Protein AF-A0A952R4B7-F1 (afdb_monomer)

Secondary structure (DSSP, 8-state):
--TTHHHHHHHHHHHHHHHHHHHHHHHHHHHHHHTT--HHHHHHHHHHHHHHHHHHH--HHHHHHHHHHHHHHHHHHHHHHH--TTHHHHHHHHHHHHHHHHS--TT-HHHHHHHHHHHHHHHHHHHHH-HHHHHHHHHHHHHHHHHHHHHT-

Solvent-accessible surface area (backbone atoms only — not comparable to full-atom values): 7663 Å² total; per-residue (Å²): 141,72,75,70,62,62,56,54,54,53,52,52,59,63,48,47,58,62,50,50,53,52,54,50,50,52,53,52,50,54,50,23,59,77,64,77,44,57,63,32,57,55,36,28,51,54,6,52,50,25,40,54,47,15,79,72,67,74,38,64,68,33,37,46,51,8,27,29,30,34,13,37,12,54,4,48,46,41,29,74,73,65,70,39,52,31,32,36,39,28,32,19,12,49,31,27,28,48,43,43,76,76,57,74,62,98,72,57,55,53,36,53,54,9,50,50,32,24,54,48,11,49,49,47,31,35,65,74,61,34,75,71,42,50,56,52,50,52,51,52,52,50,53,53,52,51,52,53,54,59,73,73,108

Mean predicted aligned error: 9.02 Å

pLDDT: mean 84.73, std 8.02, range [55.94, 94.38]

Nearest PDB structures (foldseek):
  5gup-assembly1_V  TM=4.439E-01  e=4.716E+00  Sus scrofa
  5gpn-assembly1_Ag  TM=3.876E-01  e=4.716E+00  Sus scrofa

Foldseek 3Di:
DPPPVVVVVVVCVVVVVVVVVVVVVVVLVVLCVVLVHCPLVVLLVQLVVLCVVCVVVVDLVSQLSSLLSNLQSQQVSCCSPPVQQLSNLQSSLVSQLCSCVVPPDPPCVSVVSSVVSNVVSLVRSDVVVDDVSVVVVVVVVVVVVVVVVVVVD

Structure (mmCIF, N/CA/C/O backbone):
data_AF-A0A952R4B7-F1
#
_entry.id   AF-A0A952R4B7-F1
#
loop_
_atom_site.group_PDB
_atom_site.id
_atom_site.type_symbol
_atom_site.label_atom_id
_atom_site.label_alt_id
_atom_site.label_comp_id
_atom_site.label_asym_id
_atom_site.label_entity_id
_atom_site.label_seq_id
_atom_site.pdbx_PDB_ins_code
_atom_site.Cartn_x
_atom_site.Cartn_y
_atom_site.Cartn_z
_atom_site.occupancy
_atom_site.B_iso_or_equiv
_atom_site.auth_seq_id
_atom_site.auth_comp_id
_atom_site.auth_asym_id
_atom_site.auth_atom_id
_atom_site.pdbx_PDB_model_num
ATOM 1 N N . MET A 1 1 ? -51.215 -15.170 1.073 1.00 55.94 1 MET A N 1
ATOM 2 C CA . MET A 1 1 ? -50.185 -15.631 0.110 1.00 55.94 1 MET A CA 1
ATOM 3 C C . MET A 1 1 ? -48.892 -14.795 0.161 1.00 55.94 1 MET A C 1
ATOM 5 O O . MET A 1 1 ? -48.108 -14.855 -0.767 1.00 55.94 1 MET A O 1
ATOM 9 N N . THR A 1 2 ? -48.606 -14.082 1.258 1.00 57.03 2 THR A N 1
ATOM 10 C CA . THR A 1 2 ? -47.453 -13.161 1.396 1.00 57.03 2 THR A CA 1
ATOM 11 C C . THR A 1 2 ? -46.312 -13.683 2.284 1.00 57.03 2 THR A C 1
ATOM 13 O O . THR A 1 2 ? -45.274 -13.053 2.365 1.00 57.03 2 THR A O 1
ATOM 16 N N . SER A 1 3 ? -46.458 -14.850 2.926 1.00 58.59 3 SER A N 1
ATOM 17 C CA . SER A 1 3 ? -45.508 -15.340 3.947 1.00 58.59 3 SER A CA 1
ATOM 18 C C . SER A 1 3 ? -44.291 -16.116 3.406 1.00 58.59 3 SER A C 1
ATOM 20 O O . SER A 1 3 ? -43.295 -16.226 4.116 1.00 58.59 3 SER A O 1
ATOM 22 N N . ALA A 1 4 ? -44.339 -16.649 2.179 1.00 59.44 4 ALA A N 1
ATOM 23 C CA . ALA A 1 4 ? -43.251 -17.467 1.621 1.00 59.44 4 ALA A CA 1
ATOM 24 C C . ALA A 1 4 ? -42.174 -16.646 0.884 1.00 59.44 4 ALA A C 1
ATOM 26 O O . ALA A 1 4 ? -41.055 -17.113 0.690 1.00 59.44 4 ALA A O 1
ATOM 27 N N . GL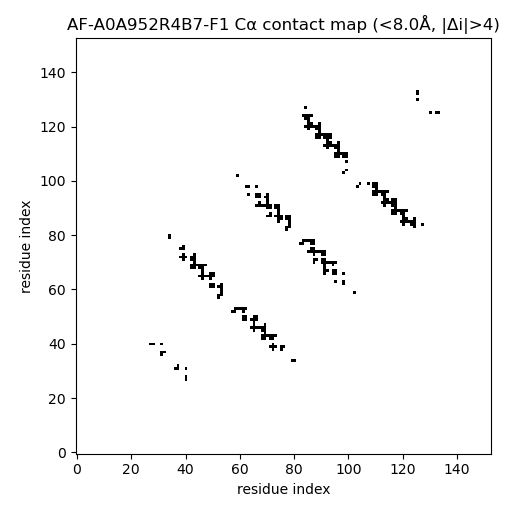N A 1 5 ? -42.500 -15.418 0.472 1.00 57.97 5 GLN A N 1
ATOM 28 C CA . GLN A 1 5 ? -41.607 -14.580 -0.330 1.00 57.97 5 GLN A CA 1
ATOM 29 C C . GLN A 1 5 ? -40.555 -13.870 0.549 1.00 57.97 5 GLN A C 1
ATOM 31 O O . GLN A 1 5 ? -39.391 -13.785 0.158 1.00 57.97 5 GLN A O 1
ATOM 36 N N . ASP A 1 6 ? -40.916 -13.505 1.785 1.00 59.94 6 ASP A N 1
ATOM 37 C CA . ASP A 1 6 ? -40.015 -12.883 2.776 1.00 59.94 6 ASP A CA 1
ATOM 38 C C . ASP A 1 6 ? -38.940 -13.837 3.334 1.00 59.94 6 ASP A C 1
ATOM 40 O O . ASP A 1 6 ? -37.855 -13.425 3.754 1.00 59.94 6 ASP A O 1
ATOM 44 N N . THR A 1 7 ? -39.201 -15.146 3.329 1.00 65.75 7 THR A N 1
ATOM 45 C CA . THR A 1 7 ? -38.229 -16.148 3.796 1.00 65.75 7 THR A CA 1
ATOM 46 C C . THR A 1 7 ? -37.125 -16.389 2.767 1.00 65.75 7 THR A C 1
ATOM 48 O O . THR A 1 7 ? -35.975 -16.611 3.130 1.00 65.75 7 THR A O 1
ATOM 51 N N . THR A 1 8 ? -37.434 -16.307 1.471 1.00 69.94 8 THR A N 1
ATOM 52 C CA . THR A 1 8 ? -36.422 -16.508 0.419 1.00 69.94 8 THR A CA 1
ATOM 53 C C . THR A 1 8 ? -35.435 -15.348 0.301 1.00 69.94 8 THR A C 1
ATOM 55 O O . THR A 1 8 ? -34.243 -15.573 0.099 1.00 69.94 8 THR A O 1
ATOM 58 N N . THR A 1 9 ? -35.893 -14.108 0.476 1.00 70.56 9 THR A N 1
ATOM 59 C CA . THR A 1 9 ? -35.040 -12.912 0.395 1.00 70.56 9 THR A CA 1
ATOM 60 C C . THR A 1 9 ? -34.064 -12.831 1.569 1.00 70.56 9 THR A C 1
ATOM 62 O O . THR A 1 9 ? -32.880 -12.565 1.360 1.00 70.56 9 THR A O 1
ATOM 65 N N . SER A 1 10 ? -34.517 -13.159 2.783 1.00 71.50 10 SER A N 1
ATOM 66 C CA . SER A 1 10 ? -33.667 -13.194 3.983 1.00 71.50 10 SER A CA 1
ATOM 67 C C . SER A 1 10 ? -32.558 -14.251 3.907 1.00 71.50 10 SER A C 1
ATOM 69 O O . SER A 1 10 ? -31.411 -13.959 4.248 1.00 71.50 10 SER A O 1
ATOM 71 N N . VAL A 1 11 ? -32.846 -15.450 3.385 1.00 77.19 11 VAL A N 1
ATOM 72 C CA . VAL A 1 11 ? -31.831 -16.506 3.195 1.00 77.19 11 VAL A CA 1
ATOM 73 C C . VAL A 1 11 ? -30.780 -16.099 2.154 1.00 77.19 11 VAL A C 1
ATOM 75 O O . VAL A 1 11 ? -29.585 -16.325 2.360 1.00 77.19 11 VAL A O 1
ATOM 78 N N . LEU A 1 12 ? -31.193 -15.451 1.059 1.00 75.44 12 LEU A N 1
ATOM 79 C CA . LEU A 1 12 ? -30.271 -14.954 0.032 1.00 75.44 12 LEU A CA 1
ATOM 80 C C . LEU A 1 12 ? -29.347 -13.852 0.571 1.00 75.44 12 LEU A C 1
ATOM 82 O O . LEU A 1 12 ? -28.146 -13.871 0.293 1.00 75.44 12 LEU A O 1
ATOM 86 N N . GLU A 1 13 ? -29.860 -12.926 1.385 1.00 77.44 13 GLU A N 1
ATOM 87 C CA . GLU A 1 13 ? -29.025 -11.913 2.043 1.00 77.44 13 GLU A CA 1
ATOM 88 C C . GLU A 1 13 ? -28.041 -12.523 3.046 1.00 77.44 13 GLU A C 1
ATOM 90 O O . GLU A 1 13 ? -26.881 -12.097 3.116 1.00 77.44 13 GLU A O 1
ATOM 95 N N . GLN A 1 14 ? -28.471 -13.550 3.781 1.00 79.44 14 GLN A N 1
ATOM 96 C CA . GLN A 1 14 ? -27.636 -14.234 4.763 1.00 79.44 14 GLN A CA 1
ATOM 97 C C . GLN A 1 14 ? -26.505 -15.036 4.096 1.00 79.44 14 GLN A C 1
ATOM 99 O O . GLN A 1 14 ? -25.377 -15.033 4.594 1.00 79.44 14 GLN A O 1
ATOM 104 N N . LEU A 1 15 ? -26.766 -15.647 2.933 1.00 81.06 15 LEU A N 1
ATOM 105 C CA . LEU A 1 15 ? -25.769 -16.372 2.133 1.00 81.06 15 LEU A CA 1
ATOM 106 C C . LEU A 1 15 ? -24.840 -15.455 1.326 1.00 81.06 15 LEU A C 1
ATOM 108 O O . LEU A 1 15 ? -23.712 -15.841 1.017 1.00 81.06 15 LEU A O 1
ATOM 112 N N . ARG A 1 16 ? -25.257 -14.226 1.009 1.00 84.12 16 ARG A N 1
ATOM 113 C CA . ARG A 1 16 ? -24.474 -13.297 0.177 1.00 84.12 16 ARG A CA 1
ATOM 114 C C . ARG A 1 16 ? -23.101 -12.972 0.769 1.00 84.12 16 ARG A C 1
ATOM 116 O O . ARG A 1 16 ? -22.114 -12.937 0.036 1.00 84.12 16 ARG A O 1
ATOM 123 N N . ARG A 1 17 ? -23.016 -12.754 2.086 1.00 81.62 17 ARG A N 1
ATOM 124 C CA . ARG A 1 17 ? -21.745 -12.457 2.772 1.00 81.62 17 ARG A CA 1
ATOM 125 C C . ARG A 1 17 ? -20.748 -13.623 2.695 1.00 81.62 17 ARG A C 1
ATOM 127 O O . ARG A 1 17 ? -19.669 -13.404 2.143 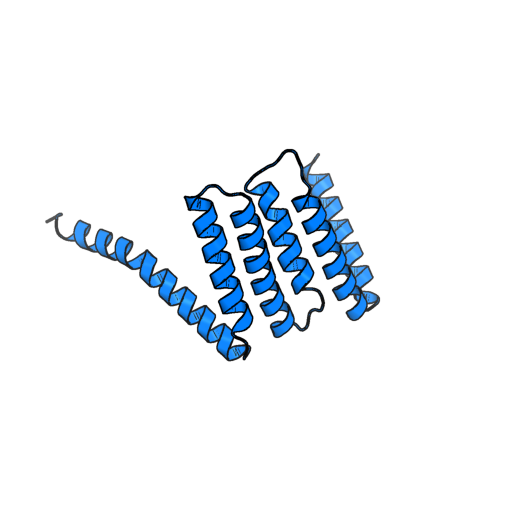1.00 81.62 17 ARG A O 1
ATOM 134 N N . PRO A 1 18 ? -21.066 -14.845 3.165 1.00 82.75 18 PRO A N 1
ATOM 135 C CA . PRO A 1 18 ? -20.128 -15.962 3.080 1.00 82.75 18 PRO A CA 1
ATOM 136 C C . PRO A 1 18 ? -19.791 -16.323 1.630 1.00 82.75 18 PRO A C 1
ATOM 138 O O . PRO A 1 18 ? -18.625 -16.574 1.337 1.00 82.75 18 PRO A O 1
ATOM 141 N N . LEU A 1 19 ? -20.758 -16.256 0.705 1.00 86.19 19 LEU A N 1
ATOM 142 C CA . LEU A 1 19 ? -20.499 -16.500 -0.716 1.00 86.19 19 LEU A CA 1
ATOM 143 C C . LEU A 1 19 ? -19.473 -15.506 -1.280 1.00 86.19 19 LEU A C 1
ATOM 145 O O . LEU A 1 19 ? -18.528 -15.919 -1.945 1.00 86.19 19 LEU A O 1
ATOM 149 N N . SER A 1 20 ? -19.610 -14.210 -0.976 1.00 84.75 20 SER A N 1
ATOM 150 C CA . SER A 1 20 ? -18.653 -13.200 -1.446 1.00 84.75 20 SER A CA 1
ATOM 151 C C . SER A 1 20 ? -17.236 -13.438 -0.915 1.00 84.75 20 SER A C 1
ATOM 153 O O . SER A 1 20 ? -16.279 -13.330 -1.675 1.00 84.75 20 SER A O 1
ATOM 155 N N . VAL A 1 21 ? -17.098 -13.846 0.351 1.00 84.38 21 VAL A N 1
ATOM 156 C CA . VAL A 1 21 ? -15.800 -14.190 0.951 1.00 84.38 21 VAL A CA 1
ATOM 157 C C . VAL A 1 21 ? -15.178 -15.400 0.255 1.00 84.38 21 VAL A C 1
ATOM 159 O O . VAL A 1 21 ? -13.996 -15.362 -0.075 1.00 84.38 21 VAL A O 1
ATOM 162 N N . ILE A 1 22 ? -15.968 -16.445 -0.011 1.00 84.75 22 ILE A N 1
ATOM 163 C CA . ILE A 1 22 ? -15.494 -17.647 -0.713 1.00 84.75 22 ILE A CA 1
ATOM 164 C C . ILE A 1 22 ? -15.026 -17.290 -2.125 1.00 84.75 22 ILE A C 1
ATOM 166 O O . ILE A 1 22 ? -13.933 -17.685 -2.519 1.00 84.75 22 ILE A O 1
ATOM 170 N N . VAL A 1 23 ? -15.813 -16.511 -2.872 1.00 86.50 23 VAL A N 1
ATOM 171 C CA . VAL A 1 23 ? -15.450 -16.082 -4.233 1.00 86.50 23 VAL A CA 1
ATOM 172 C C . VAL A 1 23 ? -14.149 -15.281 -4.223 1.00 86.50 23 VAL A C 1
ATOM 174 O O . VAL A 1 23 ? -13.256 -15.567 -5.017 1.00 86.50 23 VAL A O 1
ATOM 177 N N . ILE A 1 24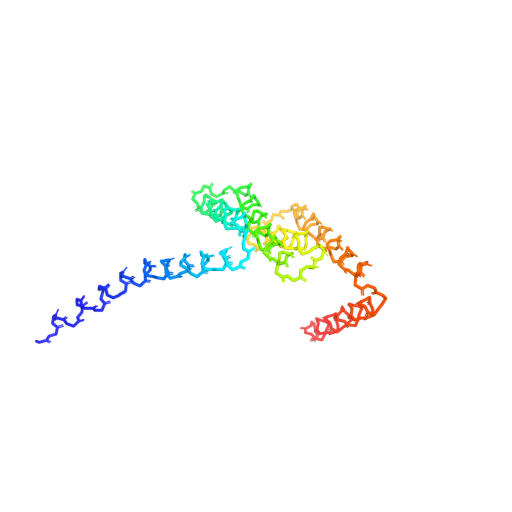 ? -14.007 -14.326 -3.300 1.00 85.12 24 ILE A N 1
ATOM 178 C CA . ILE A 1 24 ? -12.777 -13.543 -3.136 1.00 85.12 24 ILE A CA 1
ATOM 179 C C . ILE A 1 24 ? -11.594 -14.476 -2.848 1.00 85.12 24 ILE A C 1
ATOM 181 O O . ILE A 1 24 ? -10.580 -14.395 -3.534 1.00 85.12 24 ILE A O 1
ATOM 185 N N . LEU A 1 25 ? -11.734 -15.407 -1.900 1.00 83.06 25 LEU A N 1
ATOM 186 C CA . LEU A 1 25 ? -10.675 -16.354 -1.545 1.00 83.06 25 LEU A CA 1
ATOM 187 C C . LEU A 1 25 ? -10.245 -17.215 -2.741 1.00 83.06 25 LEU A C 1
ATOM 189 O O . LEU A 1 25 ? -9.052 -17.393 -2.967 1.00 83.06 25 LEU A O 1
ATOM 193 N N . VAL A 1 26 ? -11.204 -17.717 -3.523 1.00 84.12 26 VAL A N 1
ATOM 194 C CA . VAL A 1 26 ? -10.928 -18.515 -4.726 1.00 84.12 26 VAL A CA 1
ATOM 195 C C . VAL A 1 26 ? -10.168 -17.689 -5.764 1.00 84.12 26 VAL A C 1
ATOM 197 O O . VAL A 1 26 ? -9.177 -18.168 -6.308 1.00 84.12 26 VAL A O 1
ATOM 200 N N . VAL A 1 27 ? -10.575 -16.439 -6.003 1.00 81.19 27 VAL A N 1
ATOM 201 C CA . VAL A 1 27 ? -9.868 -15.527 -6.919 1.00 81.19 27 VAL A CA 1
ATOM 202 C C . VAL A 1 27 ? -8.446 -15.237 -6.431 1.00 81.19 27 VAL A C 1
ATOM 204 O O . VAL A 1 27 ? -7.514 -15.261 -7.229 1.00 81.19 27 VAL A O 1
ATOM 207 N N . LEU A 1 28 ? -8.259 -15.007 -5.128 1.00 77.06 28 LEU A N 1
ATOM 208 C CA . LEU A 1 28 ? -6.938 -14.803 -4.526 1.00 77.06 28 LEU A CA 1
ATOM 209 C C . LEU A 1 28 ? -6.041 -16.038 -4.670 1.00 77.06 28 LEU A C 1
ATOM 211 O O . LEU A 1 28 ? -4.868 -15.896 -5.005 1.00 77.06 28 LEU A O 1
ATOM 215 N N . LEU A 1 29 ? -6.585 -17.237 -4.452 1.00 79.94 29 LEU A N 1
ATOM 216 C CA . LEU A 1 29 ? -5.854 -18.495 -4.621 1.00 79.94 29 LEU A CA 1
ATOM 217 C C . LEU A 1 29 ? -5.444 -18.717 -6.079 1.00 79.94 29 LEU A C 1
ATOM 219 O O . LEU A 1 29 ? -4.287 -19.033 -6.336 1.00 79.94 29 LEU A O 1
ATOM 223 N N . LEU A 1 30 ? -6.357 -18.483 -7.026 1.00 78.06 30 LEU A N 1
ATOM 224 C CA . LEU A 1 30 ? -6.062 -18.538 -8.462 1.00 78.06 30 LEU A CA 1
ATOM 225 C C . LEU A 1 30 ? -4.967 -17.537 -8.850 1.00 78.06 30 LEU A C 1
ATOM 227 O O . LEU A 1 30 ? -4.051 -17.880 -9.590 1.00 78.06 30 LEU A O 1
ATOM 231 N N . ALA A 1 31 ? -5.031 -16.309 -8.330 1.00 71.06 31 ALA A N 1
ATOM 232 C CA . ALA A 1 31 ? -4.001 -15.302 -8.567 1.00 71.06 31 ALA A CA 1
ATOM 233 C C . ALA A 1 31 ? -2.640 -15.718 -7.982 1.00 71.06 31 ALA A C 1
ATOM 235 O O . ALA A 1 31 ? -1.615 -15.521 -8.627 1.00 71.06 31 ALA A O 1
ATOM 236 N N . ALA A 1 32 ? -2.614 -16.313 -6.787 1.00 75.00 32 ALA A N 1
ATOM 237 C CA . ALA A 1 32 ? -1.375 -16.781 -6.169 1.00 75.00 32 ALA A CA 1
ATOM 238 C C . ALA A 1 32 ? -0.735 -17.945 -6.935 1.00 75.00 32 ALA A C 1
ATOM 240 O O . ALA A 1 32 ? 0.490 -17.975 -7.060 1.00 75.00 32 ALA A O 1
ATOM 241 N N . ASP A 1 33 ? -1.550 -18.852 -7.476 1.00 78.81 33 ASP A N 1
ATOM 242 C CA . ASP A 1 33 ? -1.078 -19.953 -8.315 1.00 78.81 33 ASP A CA 1
ATOM 243 C C . ASP A 1 33 ? -0.488 -19.434 -9.636 1.00 78.81 33 ASP A C 1
ATOM 245 O O . ASP A 1 33 ? 0.635 -19.781 -9.998 1.00 78.81 33 ASP A O 1
ATOM 249 N N . LEU A 1 34 ? -1.175 -18.491 -10.294 1.00 75.94 34 LEU A N 1
ATOM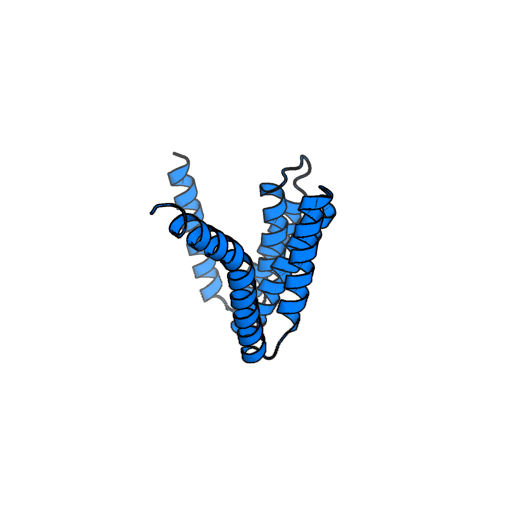 250 C CA . LEU A 1 34 ? -0.686 -17.836 -11.516 1.00 75.94 34 LEU A CA 1
ATOM 251 C C . LEU A 1 34 ? 0.643 -17.094 -11.314 1.00 75.94 34 LEU A C 1
ATOM 253 O O . LEU A 1 34 ? 1.468 -17.042 -12.223 1.00 75.94 34 LEU A O 1
ATOM 257 N N . LEU A 1 35 ? 0.847 -16.516 -10.133 1.00 75.38 35 LEU A N 1
ATOM 258 C CA . LEU A 1 35 ? 2.055 -15.768 -9.779 1.00 75.38 35 LEU A CA 1
ATOM 259 C C . LEU A 1 35 ? 3.131 -16.636 -9.120 1.00 75.38 35 LEU A C 1
ATOM 261 O O . LEU A 1 35 ? 4.195 -16.124 -8.767 1.00 75.38 35 LEU A O 1
ATOM 265 N N . ASN A 1 36 ? 2.850 -17.929 -8.924 1.00 78.06 36 ASN A N 1
ATOM 266 C CA . ASN A 1 36 ? 3.707 -18.900 -8.246 1.00 78.06 36 ASN A CA 1
ATOM 267 C C . ASN A 1 36 ? 4.244 -18.402 -6.886 1.00 78.06 36 ASN A C 1
ATOM 269 O O . ASN A 1 36 ? 5.354 -18.728 -6.461 1.00 78.06 36 ASN A O 1
ATOM 273 N N . SER A 1 37 ? 3.469 -17.550 -6.212 1.00 77.56 37 SER A N 1
ATOM 274 C CA . SER A 1 37 ? 3.865 -16.892 -4.973 1.00 77.56 37 SER A CA 1
ATOM 275 C C . SER A 1 37 ? 2.652 -16.716 -4.080 1.00 77.56 37 SER A C 1
ATOM 277 O O . SER A 1 37 ? 1.735 -15.953 -4.371 1.00 77.56 37 SER A O 1
ATOM 279 N N . TYR A 1 38 ? 2.676 -17.411 -2.946 1.00 83.44 38 TYR A N 1
ATOM 280 C CA . TYR A 1 38 ? 1.637 -17.341 -1.919 1.00 83.44 38 TYR A CA 1
ATOM 281 C C . TYR A 1 38 ? 1.984 -16.339 -0.808 1.00 83.44 38 TYR A C 1
ATOM 283 O O . TYR A 1 38 ? 1.162 -16.077 0.070 1.00 83.44 38 TYR A O 1
ATOM 291 N N . ALA A 1 39 ? 3.194 -15.767 -0.828 1.00 82.62 39 ALA A N 1
ATOM 292 C CA . ALA A 1 39 ? 3.697 -14.899 0.236 1.00 82.62 39 ALA A CA 1
ATOM 293 C C . ALA A 1 39 ? 2.818 -13.654 0.431 1.00 82.62 39 ALA A C 1
ATOM 295 O O . ALA A 1 39 ? 2.440 -13.337 1.557 1.00 82.62 39 ALA A O 1
ATOM 296 N N . TRP A 1 40 ? 2.421 -12.992 -0.660 1.00 85.69 40 TRP A N 1
ATOM 297 C CA . TRP A 1 40 ? 1.541 -11.822 -0.605 1.00 85.69 40 TRP A CA 1
ATOM 298 C C . TRP A 1 40 ? 0.169 -12.152 0.000 1.00 85.69 40 TRP A C 1
ATOM 300 O O . TRP A 1 40 ? -0.389 -11.341 0.733 1.00 85.69 40 TRP A O 1
ATOM 310 N N . LEU A 1 41 ? -0.350 -13.359 -0.241 1.00 86.12 41 LEU A N 1
ATOM 311 C CA . LEU A 1 41 ? -1.654 -13.800 0.252 1.00 86.12 41 LEU A CA 1
ATOM 312 C C . LEU A 1 41 ? -1.620 -13.975 1.777 1.00 86.12 41 LEU A C 1
ATOM 314 O O . LEU A 1 41 ? -2.47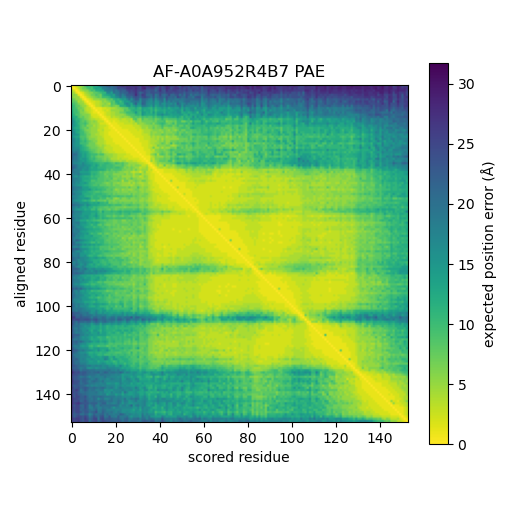5 -13.441 2.484 1.00 86.12 41 LEU A O 1
ATOM 318 N N . TRP A 1 42 ? -0.581 -14.634 2.299 1.00 88.25 42 TRP A N 1
ATOM 319 C CA . TRP A 1 42 ? -0.381 -14.795 3.743 1.00 88.25 42 TRP A CA 1
ATOM 320 C C . TRP A 1 42 ? -0.133 -13.466 4.457 1.00 88.25 42 TRP A C 1
ATOM 322 O O . TRP A 1 42 ? -0.721 -13.209 5.509 1.00 88.25 42 TRP A O 1
ATOM 332 N N . VAL A 1 43 ? 0.697 -12.599 3.873 1.00 89.62 43 VAL A N 1
ATOM 333 C CA . VAL A 1 43 ? 0.977 -11.264 4.421 1.00 89.62 43 VAL A CA 1
ATOM 334 C C . VAL A 1 43 ? -0.292 -10.403 4.412 1.00 89.62 43 VAL A C 1
ATOM 336 O O . VAL A 1 43 ? -0.594 -9.741 5.406 1.00 89.62 43 VAL A O 1
ATOM 339 N N . GLY A 1 44 ? -1.085 -10.469 3.340 1.00 88.00 44 GLY A N 1
ATOM 340 C CA . GLY A 1 44 ? -2.357 -9.756 3.228 1.00 88.00 44 GLY A CA 1
ATOM 341 C C . GLY A 1 44 ? -3.386 -10.250 4.242 1.00 88.00 44 GLY A C 1
ATOM 342 O O . GLY A 1 44 ? -4.066 -9.440 4.871 1.00 88.00 44 GLY A O 1
ATOM 343 N N . LEU A 1 45 ? -3.451 -11.564 4.475 1.00 89.94 45 LEU A N 1
ATOM 344 C CA . LEU A 1 45 ? -4.319 -12.157 5.492 1.00 89.94 45 LEU A CA 1
ATOM 345 C C . LEU A 1 45 ? -3.922 -11.702 6.904 1.00 89.94 45 LEU A C 1
ATOM 347 O O . LEU A 1 45 ? -4.785 -11.304 7.686 1.00 89.94 45 LEU A O 1
ATOM 351 N N . ALA A 1 46 ? -2.624 -11.698 7.220 1.00 89.31 46 ALA A N 1
ATOM 352 C CA . ALA A 1 46 ? -2.123 -11.179 8.492 1.00 89.31 46 ALA A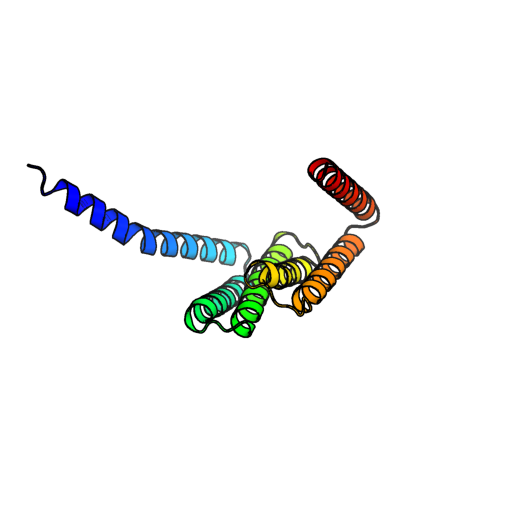 CA 1
ATOM 353 C C . ALA A 1 46 ? -2.453 -9.684 8.667 1.00 89.31 46 ALA A C 1
ATOM 355 O O . ALA A 1 46 ? -2.880 -9.264 9.745 1.00 89.31 46 ALA A O 1
ATOM 356 N N . GLY A 1 47 ? -2.332 -8.895 7.594 1.00 90.06 47 GLY A N 1
ATOM 357 C CA . GLY A 1 47 ? -2.737 -7.489 7.574 1.00 90.06 47 GLY A CA 1
ATOM 358 C C . GLY A 1 47 ? -4.228 -7.292 7.850 1.00 90.06 47 GLY A C 1
ATOM 359 O O . GLY A 1 47 ? -4.595 -6.498 8.720 1.00 90.06 47 GLY A O 1
ATOM 360 N N . ALA A 1 48 ? -5.083 -8.080 7.196 1.00 90.62 48 ALA A N 1
ATOM 361 C CA . ALA A 1 48 ? -6.528 -8.066 7.412 1.00 90.62 48 ALA A CA 1
ATOM 362 C C . ALA A 1 48 ? -6.905 -8.425 8.859 1.00 90.62 48 ALA A C 1
ATOM 364 O O . ALA A 1 48 ? -7.757 -7.759 9.452 1.00 90.62 48 ALA A O 1
ATOM 365 N N . VAL A 1 49 ? -6.241 -9.421 9.459 1.00 90.62 49 VAL A N 1
ATOM 366 C CA . VAL A 1 49 ? -6.415 -9.756 10.883 1.00 90.62 49 VAL A CA 1
ATOM 367 C C . VAL A 1 49 ? -6.016 -8.575 11.769 1.00 90.62 49 VAL A C 1
ATOM 369 O O . VAL A 1 49 ? -6.756 -8.237 12.690 1.00 90.62 49 VAL A O 1
ATOM 372 N N . GLY A 1 50 ? -4.904 -7.896 11.477 1.00 87.75 50 GLY A N 1
ATOM 373 C CA . GLY A 1 50 ? -4.482 -6.697 12.209 1.00 87.75 50 GLY A CA 1
ATOM 374 C C . GLY A 1 50 ? -5.527 -5.576 12.177 1.00 87.75 50 GLY A C 1
ATOM 375 O O . GLY A 1 50 ? -5.878 -5.027 13.223 1.00 87.75 50 GLY A O 1
ATOM 376 N N . ILE A 1 51 ? -6.092 -5.291 11.000 1.00 89.31 51 ILE A N 1
ATOM 377 C CA . ILE A 1 51 ? -7.156 -4.286 10.828 1.00 89.31 51 ILE A CA 1
ATOM 378 C C . ILE A 1 51 ? -8.434 -4.709 11.568 1.00 89.31 51 ILE A C 1
ATOM 380 O O . ILE A 1 51 ? -9.062 -3.895 12.248 1.00 89.31 51 ILE A O 1
ATOM 384 N N . PHE A 1 52 ? -8.806 -5.988 11.493 1.00 92.56 52 PHE A N 1
ATOM 385 C CA . PHE A 1 52 ? -9.953 -6.520 12.228 1.00 92.56 52 PHE A CA 1
ATOM 386 C C . PHE A 1 52 ? -9.773 -6.390 13.747 1.00 92.56 52 PHE A C 1
ATOM 388 O O . PHE A 1 52 ? -10.695 -5.981 14.454 1.00 92.56 52 PHE A O 1
ATOM 395 N N . LEU A 1 53 ? -8.580 -6.695 14.260 1.00 91.94 53 LEU A N 1
ATOM 396 C CA . LEU A 1 53 ? -8.271 -6.538 15.679 1.00 91.94 53 LEU A CA 1
ATOM 397 C C . LEU A 1 53 ? -8.266 -5.061 16.090 1.00 91.94 53 LEU A C 1
ATOM 399 O O . LEU A 1 53 ? -8.739 -4.746 17.179 1.00 91.94 53 LEU A O 1
ATOM 403 N N . HIS A 1 54 ? -7.815 -4.143 15.231 1.00 90.31 54 HIS A N 1
ATOM 404 C CA . HIS A 1 54 ? -7.969 -2.710 15.486 1.00 90.31 54 HIS A CA 1
ATOM 405 C C . HIS A 1 54 ? -9.442 -2.329 15.682 1.00 90.31 54 HIS A C 1
ATOM 407 O O . HIS A 1 54 ? -9.762 -1.706 16.689 1.00 90.31 54 HIS A O 1
ATOM 413 N N . ALA A 1 55 ? -10.348 -2.788 14.813 1.00 90.38 55 ALA A N 1
ATOM 414 C CA . ALA A 1 55 ? -11.782 -2.517 14.959 1.00 90.38 55 ALA A CA 1
ATOM 415 C C . ALA A 1 55 ? -12.377 -3.055 16.277 1.00 90.38 55 ALA A C 1
ATOM 417 O O . ALA A 1 55 ? -13.426 -2.589 16.716 1.00 90.38 55 ALA A O 1
ATOM 418 N N . ARG A 1 56 ? -11.722 -4.037 16.914 1.00 93.19 56 ARG A N 1
ATOM 419 C CA . ARG A 1 56 ? -12.178 -4.643 18.172 1.00 93.19 56 ARG A CA 1
ATOM 420 C C . ARG A 1 56 ? -11.537 -4.053 19.428 1.00 93.19 56 ARG A C 1
ATOM 422 O O . ARG A 1 56 ? -12.196 -4.006 20.462 1.00 93.19 56 ARG A O 1
ATOM 429 N N . TYR A 1 57 ? -10.271 -3.654 19.356 1.00 93.19 57 TYR A N 1
ATOM 430 C CA . TYR A 1 57 ? -9.486 -3.190 20.507 1.00 93.19 57 TYR A CA 1
ATOM 431 C C . TYR A 1 57 ? -9.158 -1.693 20.462 1.00 93.19 57 TYR A C 1
ATOM 433 O O . TYR A 1 57 ? -8.495 -1.199 21.369 1.00 93.19 57 TYR A O 1
ATOM 441 N N . ASP A 1 58 ? -9.556 -0.997 19.394 1.00 90.25 58 ASP A N 1
ATOM 442 C CA . ASP A 1 58 ? -9.291 0.424 19.130 1.00 90.25 58 ASP A CA 1
ATOM 443 C C . ASP A 1 58 ? -7.801 0.815 19.245 1.00 90.25 58 ASP A C 1
ATOM 445 O O . ASP A 1 58 ? -7.410 1.944 19.539 1.00 90.25 58 ASP A O 1
ATOM 449 N N . SER A 1 59 ? -6.909 -0.154 19.019 1.00 92.81 59 SER A N 1
ATOM 450 C CA . SER A 1 59 ? -5.468 0.057 19.148 1.00 92.81 59 SER A CA 1
ATOM 451 C C . SER A 1 59 ? -4.885 0.579 17.844 1.00 92.81 59 SER A C 1
ATOM 453 O O . SER A 1 59 ? -4.873 -0.118 16.829 1.00 92.81 59 SER A O 1
ATOM 455 N N . TYR A 1 60 ? -4.345 1.794 17.877 1.00 90.38 60 TYR A N 1
ATOM 456 C CA . TYR A 1 60 ? -3.686 2.416 16.725 1.00 90.38 60 TYR A CA 1
ATOM 457 C C . TYR A 1 60 ? -2.471 1.616 16.224 1.00 90.38 60 TYR A C 1
ATOM 459 O O . TYR A 1 60 ? -2.216 1.555 15.026 1.00 90.38 60 TYR A O 1
ATOM 467 N N . 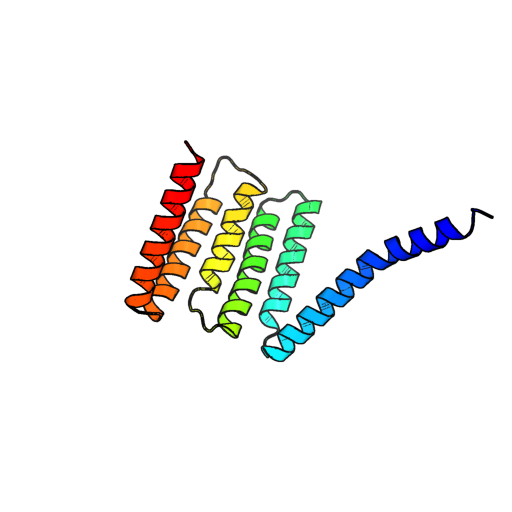ALA A 1 61 ? -1.734 0.955 17.123 1.00 91.69 61 ALA A N 1
ATOM 468 C CA . ALA A 1 61 ? -0.593 0.126 16.730 1.00 91.69 61 ALA A CA 1
ATOM 469 C C . ALA A 1 61 ? -1.024 -1.043 15.826 1.00 91.69 61 ALA A C 1
ATOM 471 O O . ALA A 1 61 ? -0.324 -1.369 14.870 1.00 91.69 61 ALA A O 1
ATOM 472 N N . LEU A 1 62 ? -2.203 -1.623 16.085 1.00 91.69 62 LEU A N 1
ATOM 473 C CA . LEU A 1 62 ? -2.777 -2.679 15.250 1.00 91.69 62 LEU A CA 1
ATOM 474 C C . LEU A 1 62 ? -3.218 -2.149 13.883 1.00 91.69 62 LEU A C 1
ATOM 476 O O . LEU A 1 62 ? -3.022 -2.837 12.885 1.00 91.69 62 LEU A O 1
ATOM 480 N N . LEU A 1 63 ? -3.744 -0.919 13.824 1.00 91.44 63 LEU A N 1
ATOM 481 C CA . LEU A 1 63 ? -4.081 -0.265 12.558 1.00 91.44 63 LEU A CA 1
ATOM 482 C C . LEU A 1 63 ? -2.832 -0.065 11.695 1.00 91.44 63 LEU A C 1
ATOM 484 O O . LEU A 1 63 ? -2.837 -0.438 10.527 1.00 91.44 63 LEU A O 1
ATOM 488 N N . VAL A 1 64 ? -1.756 0.479 12.272 1.00 92.56 64 VAL A N 1
ATOM 489 C CA . VAL A 1 64 ? -0.495 0.721 11.550 1.00 92.56 64 VAL A CA 1
ATOM 490 C C . VAL A 1 64 ? 0.147 -0.585 11.100 1.00 92.56 64 VAL A C 1
ATOM 492 O O . VAL A 1 64 ? 0.540 -0.695 9.942 1.00 92.56 64 VAL A O 1
ATOM 495 N N . ALA A 1 65 ? 0.217 -1.590 11.976 1.00 93.25 65 ALA A N 1
ATOM 496 C CA . ALA A 1 65 ? 0.766 -2.895 11.621 1.00 93.25 65 ALA A CA 1
ATOM 497 C C . ALA A 1 65 ? -0.073 -3.587 10.533 1.00 93.25 65 ALA A C 1
ATOM 499 O O . ALA A 1 65 ? 0.478 -4.088 9.555 1.00 93.25 65 ALA A O 1
ATOM 500 N N . GLY A 1 66 ? -1.402 -3.569 10.668 1.00 92.31 66 GLY A N 1
ATOM 501 C CA . GLY A 1 66 ? -2.322 -4.148 9.692 1.00 92.31 66 GLY A CA 1
ATOM 502 C C . GLY A 1 66 ? -2.255 -3.447 8.336 1.00 92.31 66 GLY A C 1
ATOM 503 O O . GLY A 1 66 ? -2.185 -4.110 7.301 1.00 92.31 66 GLY A O 1
ATOM 504 N N . ALA A 1 67 ? -2.202 -2.114 8.330 1.00 92.12 67 ALA A N 1
ATOM 505 C CA . ALA A 1 67 ? -2.039 -1.323 7.116 1.00 92.12 67 ALA A CA 1
ATOM 506 C C . ALA A 1 67 ? -0.681 -1.578 6.454 1.00 92.12 67 ALA A C 1
ATOM 508 O O . ALA A 1 67 ? -0.646 -1.833 5.254 1.00 92.12 67 ALA A O 1
ATOM 509 N N . PHE A 1 68 ? 0.414 -1.591 7.221 1.00 94.38 68 PHE A N 1
ATOM 510 C CA . PHE A 1 68 ? 1.743 -1.909 6.698 1.00 94.38 68 PHE A CA 1
ATOM 511 C C . PHE A 1 68 ? 1.766 -3.288 6.039 1.00 94.38 68 PHE A C 1
ATOM 513 O O . PHE A 1 68 ? 2.141 -3.385 4.880 1.00 94.38 68 PHE A O 1
ATOM 520 N N . LEU A 1 69 ? 1.282 -4.329 6.724 1.00 93.38 69 LEU A N 1
ATOM 521 C CA . LEU A 1 69 ? 1.209 -5.683 6.167 1.00 93.38 69 LEU A CA 1
ATOM 522 C C . LEU A 1 69 ? 0.337 -5.739 4.907 1.00 93.38 69 LEU A C 1
ATOM 524 O O . LEU A 1 69 ? 0.729 -6.333 3.908 1.00 93.38 69 LEU A O 1
ATOM 528 N N . THR A 1 70 ? -0.819 -5.077 4.910 1.00 92.88 70 THR A N 1
ATOM 529 C CA . THR A 1 70 ? -1.700 -5.043 3.733 1.00 92.88 70 THR A CA 1
ATOM 530 C C . THR A 1 70 ? -1.028 -4.325 2.557 1.00 92.88 70 THR A C 1
ATOM 532 O O . THR A 1 70 ? -1.063 -4.820 1.432 1.00 92.88 70 THR A O 1
ATOM 535 N N . GLY A 1 71 ? -0.353 -3.201 2.806 1.00 92.38 71 GLY A N 1
ATOM 536 C CA . GLY A 1 71 ? 0.426 -2.486 1.795 1.00 92.38 71 GLY A CA 1
ATOM 537 C C . GLY A 1 71 ? 1.621 -3.297 1.289 1.00 92.38 71 GLY A C 1
ATOM 538 O O . GLY A 1 71 ? 1.860 -3.344 0.087 1.00 92.38 71 GLY A O 1
ATOM 539 N N . SER A 1 72 ? 2.322 -4.004 2.175 1.00 91.88 72 SER A N 1
ATOM 540 C CA . SER A 1 72 ? 3.403 -4.933 1.835 1.00 91.88 72 SER A CA 1
ATOM 541 C C . SER A 1 72 ? 2.916 -6.073 0.946 1.00 91.88 72 SER A C 1
ATOM 543 O O . SER A 1 72 ? 3.588 -6.410 -0.021 1.00 91.88 72 SER A O 1
ATOM 545 N N . ALA A 1 73 ? 1.740 -6.643 1.221 1.00 91.44 73 ALA A N 1
ATOM 546 C CA . ALA A 1 73 ? 1.141 -7.680 0.383 1.00 91.44 73 ALA A CA 1
ATOM 547 C C . ALA A 1 73 ? 0.879 -7.182 -1.043 1.00 91.44 73 ALA A C 1
ATOM 549 O O . ALA A 1 73 ? 1.285 -7.827 -2.008 1.00 91.44 73 ALA A O 1
ATOM 550 N N . VAL A 1 74 ? 0.256 -6.006 -1.174 1.00 90.44 74 VAL A N 1
ATOM 551 C CA . VAL A 1 74 ? 0.028 -5.354 -2.475 1.00 90.44 74 VAL A CA 1
ATOM 552 C C . VAL A 1 74 ? 1.357 -5.059 -3.171 1.00 90.44 74 VAL A C 1
ATOM 554 O O . VAL A 1 74 ? 1.499 -5.291 -4.366 1.00 90.44 74 VAL A O 1
ATOM 557 N N . GLY A 1 75 ? 2.349 -4.608 -2.414 1.00 89.62 75 GLY A N 1
ATOM 558 C CA . GLY A 1 75 ? 3.694 -4.352 -2.897 1.00 89.62 75 GLY A CA 1
ATOM 559 C C . GLY A 1 75 ? 4.374 -5.586 -3.486 1.00 89.62 75 GLY A C 1
ATOM 560 O O . GLY A 1 75 ? 4.805 -5.550 -4.632 1.00 89.62 75 GLY A O 1
ATOM 561 N N . ILE A 1 76 ? 4.401 -6.693 -2.738 1.00 88.31 76 ILE A N 1
ATOM 562 C CA . ILE A 1 76 ? 4.946 -7.986 -3.192 1.00 88.31 76 ILE A CA 1
ATOM 563 C C . ILE A 1 76 ? 4.223 -8.449 -4.460 1.00 88.31 76 ILE A C 1
ATOM 565 O O . ILE A 1 76 ? 4.862 -8.908 -5.403 1.00 88.31 76 ILE A O 1
ATOM 569 N N . LEU A 1 77 ? 2.894 -8.312 -4.489 1.00 87.31 77 LEU A N 1
ATOM 570 C CA . LEU A 1 77 ? 2.077 -8.662 -5.646 1.00 87.31 77 LEU A CA 1
ATOM 571 C C . LEU A 1 77 ? 2.473 -7.842 -6.884 1.00 87.31 77 LEU A C 1
ATOM 573 O O . LEU A 1 77 ? 2.647 -8.403 -7.966 1.00 87.31 77 LEU A O 1
ATOM 577 N N . LEU A 1 78 ? 2.636 -6.527 -6.729 1.00 87.44 78 LEU A N 1
ATOM 578 C CA . LEU A 1 78 ? 3.019 -5.632 -7.819 1.00 87.44 78 LEU A CA 1
ATOM 579 C C . LEU A 1 78 ? 4.450 -5.880 -8.304 1.00 87.44 78 LEU A C 1
ATOM 581 O O . LEU A 1 78 ? 4.669 -5.889 -9.513 1.00 87.44 78 LEU A O 1
ATOM 585 N N . GLU A 1 79 ? 5.406 -6.119 -7.404 1.00 87.56 79 GLU A N 1
ATOM 586 C CA . GLU A 1 79 ? 6.780 -6.462 -7.793 1.00 87.56 79 GLU A CA 1
ATOM 587 C C . GLU A 1 79 ? 6.816 -7.791 -8.550 1.00 87.56 79 GLU A C 1
ATOM 589 O O . GLU A 1 79 ? 7.400 -7.857 -9.629 1.00 87.56 79 GLU A O 1
ATOM 594 N N . ALA A 1 80 ? 6.110 -8.815 -8.058 1.00 85.56 80 ALA A N 1
ATOM 595 C CA . ALA A 1 80 ? 6.045 -10.120 -8.713 1.00 85.56 80 ALA A CA 1
ATOM 596 C C . ALA A 1 80 ? 5.352 -10.072 -10.087 1.00 85.56 80 ALA A C 1
ATOM 598 O O . ALA A 1 80 ? 5.734 -10.807 -10.994 1.00 85.56 80 ALA A O 1
ATOM 599 N N . THR A 1 81 ? 4.336 -9.219 -10.251 1.00 86.00 81 THR A N 1
ATOM 600 C CA . THR A 1 81 ? 3.542 -9.155 -11.491 1.00 86.00 81 THR A CA 1
ATOM 601 C C . THR A 1 81 ? 4.161 -8.226 -12.535 1.00 86.00 81 THR A C 1
ATOM 603 O O . THR A 1 81 ? 4.173 -8.546 -13.721 1.00 86.00 81 THR A O 1
ATOM 606 N N . PHE A 1 82 ? 4.647 -7.056 -12.114 1.00 83.31 82 PHE A N 1
ATOM 607 C CA . PHE A 1 82 ? 5.054 -5.976 -13.017 1.00 83.31 82 PHE A CA 1
ATOM 608 C C . PHE A 1 82 ? 6.565 -5.725 -13.040 1.00 83.31 82 PHE A C 1
ATOM 610 O O . PHE A 1 82 ? 7.001 -4.860 -13.797 1.00 83.31 82 PHE A O 1
ATOM 617 N N . ASN A 1 83 ? 7.362 -6.441 -12.232 1.00 83.69 83 ASN A N 1
ATOM 618 C CA . ASN A 1 83 ? 8.797 -6.183 -12.038 1.00 83.69 83 ASN A CA 1
ATOM 619 C C . ASN A 1 83 ? 9.094 -4.704 -11.730 1.00 83.69 83 ASN A C 1
ATOM 621 O O . ASN A 1 83 ? 10.112 -4.156 -12.145 1.00 83.69 83 ASN A O 1
ATOM 625 N N . PHE A 1 84 ? 8.170 -4.027 -11.044 1.00 82.50 84 PHE A N 1
ATOM 626 C CA . PHE A 1 84 ? 8.325 -2.618 -10.713 1.00 82.50 84 PHE A CA 1
ATOM 627 C C . PHE A 1 84 ? 9.106 -2.475 -9.410 1.00 82.50 84 PHE A C 1
ATOM 629 O O . PHE A 1 84 ? 8.535 -2.555 -8.324 1.00 82.50 84 PHE A O 1
ATOM 636 N N . THR A 1 85 ? 10.409 -2.248 -9.505 1.00 84.88 85 THR A N 1
ATOM 637 C CA . THR A 1 85 ? 11.256 -2.068 -8.324 1.00 84.88 85 THR A CA 1
ATOM 638 C C . THR A 1 85 ? 10.801 -0.866 -7.503 1.00 84.88 85 THR A C 1
ATOM 640 O O . THR A 1 85 ? 10.684 0.248 -8.007 1.00 84.88 85 THR A O 1
ATOM 643 N N . GLY A 1 86 ? 10.509 -1.093 -6.221 1.00 86.50 86 GLY A N 1
ATOM 644 C CA . GLY A 1 86 ? 9.971 -0.066 -5.329 1.00 86.50 86 GLY A CA 1
ATOM 645 C C . GLY A 1 86 ? 8.445 -0.084 -5.199 1.00 86.50 86 GLY A C 1
ATOM 646 O O . GLY A 1 86 ? 7.908 0.692 -4.394 1.00 86.50 86 GLY A O 1
ATOM 647 N N . ALA A 1 87 ? 7.730 -0.986 -5.890 1.00 88.94 87 ALA A N 1
ATOM 648 C CA . ALA A 1 87 ? 6.296 -1.193 -5.651 1.00 88.94 87 ALA A CA 1
ATOM 649 C C . ALA A 1 87 ? 6.024 -1.574 -4.189 1.00 88.94 87 ALA A C 1
ATOM 651 O O . ALA A 1 87 ? 5.010 -1.160 -3.619 1.00 88.94 87 ALA A O 1
ATOM 652 N N . TYR A 1 88 ? 6.952 -2.302 -3.561 1.00 90.31 88 TYR A N 1
ATOM 653 C CA . TYR A 1 88 ? 6.875 -2.652 -2.150 1.00 90.31 88 TYR A CA 1
ATOM 654 C C . TYR A 1 88 ? 6.851 -1.426 -1.237 1.00 90.31 88 TYR A C 1
ATOM 656 O O . TYR A 1 88 ? 5.896 -1.216 -0.487 1.00 90.31 88 TYR A O 1
ATOM 664 N N . LEU A 1 89 ? 7.885 -0.586 -1.327 1.00 91.69 89 LEU A N 1
ATOM 665 C CA . LEU A 1 89 ? 8.035 0.613 -0.498 1.00 91.69 89 LEU A CA 1
ATOM 666 C C . LEU A 1 89 ? 6.913 1.625 -0.740 1.00 91.69 89 LEU A C 1
ATOM 668 O O . LEU A 1 89 ? 6.401 2.213 0.214 1.00 91.69 89 LEU A O 1
ATOM 672 N N . THR A 1 90 ? 6.495 1.795 -1.995 1.00 91.44 90 THR A N 1
ATOM 673 C CA . THR A 1 90 ? 5.371 2.677 -2.334 1.00 91.44 90 THR A CA 1
ATOM 674 C C . THR A 1 90 ? 4.047 2.168 -1.773 1.00 91.44 90 THR A C 1
ATOM 676 O O . THR A 1 90 ? 3.316 2.935 -1.146 1.00 91.44 90 THR A O 1
ATOM 679 N N . SER A 1 91 ? 3.740 0.880 -1.917 1.00 92.94 91 SER A N 1
ATOM 680 C CA . SER A 1 91 ? 2.479 0.304 -1.426 1.00 92.94 91 SER A CA 1
ATOM 681 C C . SER A 1 91 ? 2.425 0.253 0.103 1.00 92.94 91 SER A C 1
ATOM 683 O O . SER A 1 91 ? 1.431 0.651 0.710 1.00 92.94 91 SER A O 1
ATOM 685 N N . ALA A 1 92 ? 3.514 -0.156 0.755 1.00 92.44 92 ALA A N 1
ATOM 686 C CA . ALA A 1 92 ? 3.603 -0.165 2.213 1.00 92.44 92 ALA A CA 1
ATOM 687 C C . ALA A 1 92 ? 3.560 1.260 2.795 1.00 92.44 92 ALA A C 1
ATOM 689 O O . ALA A 1 92 ? 2.825 1.528 3.749 1.00 92.44 92 ALA A O 1
ATOM 690 N N . GLY A 1 93 ? 4.301 2.197 2.194 1.00 92.38 93 GLY A N 1
ATOM 691 C CA . GLY A 1 93 ? 4.334 3.596 2.614 1.00 92.38 93 GLY A CA 1
ATOM 692 C C . GLY A 1 93 ? 2.990 4.304 2.441 1.00 92.38 93 GLY A C 1
ATOM 693 O O . GLY A 1 93 ? 2.553 5.016 3.347 1.00 92.38 93 GLY A O 1
ATOM 694 N N . THR A 1 94 ? 2.295 4.076 1.320 1.00 92.50 94 THR A N 1
ATOM 695 C CA . THR A 1 94 ? 0.947 4.631 1.096 1.00 92.50 94 THR A CA 1
ATOM 696 C C . THR A 1 94 ? -0.055 4.078 2.102 1.00 92.50 94 THR A C 1
ATOM 698 O O . THR A 1 94 ? -0.845 4.848 2.647 1.00 92.50 94 THR A O 1
ATOM 701 N N . ALA A 1 95 ? 0.004 2.780 2.409 1.00 92.12 95 ALA A N 1
ATOM 702 C CA . ALA A 1 95 ? -0.872 2.176 3.405 1.00 92.12 95 ALA A CA 1
ATOM 703 C C . ALA A 1 95 ? -0.641 2.760 4.811 1.00 92.12 95 ALA A C 1
ATOM 705 O O . ALA A 1 95 ? -1.611 3.108 5.484 1.00 92.12 95 ALA A O 1
ATOM 706 N N . ILE A 1 96 ? 0.619 2.954 5.226 1.00 92.12 96 ILE A N 1
ATOM 707 C CA . ILE A 1 96 ? 0.945 3.642 6.489 1.00 92.12 96 ILE A CA 1
ATOM 708 C C . ILE A 1 96 ? 0.448 5.093 6.464 1.00 92.12 96 ILE A C 1
ATOM 710 O O . ILE A 1 96 ? -0.165 5.550 7.422 1.00 92.12 96 ILE A O 1
ATOM 714 N N . ALA A 1 97 ? 0.677 5.834 5.379 1.00 92.00 97 ALA A N 1
ATOM 715 C CA . ALA A 1 97 ? 0.220 7.220 5.279 1.00 92.00 97 ALA A CA 1
ATOM 716 C C . ALA A 1 97 ? -1.313 7.329 5.397 1.00 92.00 97 ALA A C 1
ATOM 718 O O . ALA A 1 97 ? -1.822 8.268 6.010 1.00 92.00 97 ALA A O 1
ATOM 719 N N . MET A 1 98 ? -2.048 6.348 4.860 1.00 91.19 98 MET A N 1
ATOM 720 C CA . MET A 1 98 ? -3.509 6.297 4.930 1.00 91.19 98 MET A CA 1
ATOM 721 C C . MET A 1 98 ? -4.055 6.097 6.346 1.00 91.19 98 MET A C 1
ATOM 723 O O . MET A 1 98 ? -5.174 6.535 6.619 1.00 91.19 98 MET A O 1
ATOM 727 N N . THR A 1 99 ? -3.287 5.527 7.281 1.00 92.12 99 THR A N 1
ATOM 728 C CA . THR A 1 99 ? -3.781 5.338 8.656 1.00 92.12 99 THR A CA 1
ATOM 729 C C . THR A 1 99 ? -4.058 6.658 9.367 1.00 92.12 99 THR A C 1
ATOM 731 O O . THR A 1 99 ? -4.958 6.713 10.197 1.00 92.12 99 THR A O 1
ATOM 734 N N . GLU A 1 100 ? -3.352 7.736 9.015 1.00 90.88 100 GLU A N 1
ATOM 735 C CA . GLU A 1 100 ? -3.596 9.077 9.571 1.00 90.88 100 GLU A CA 1
ATOM 736 C C . GLU A 1 100 ? -4.893 9.716 9.064 1.00 90.88 100 GLU A C 1
ATOM 738 O O . GLU A 1 100 ? -5.466 10.565 9.743 1.00 90.88 100 GLU A O 1
ATOM 743 N N . PHE A 1 101 ? -5.386 9.301 7.895 1.00 88.38 101 PHE A N 1
ATOM 744 C CA . PHE A 1 101 ? -6.690 9.740 7.392 1.00 88.38 101 PHE A CA 1
ATOM 745 C C . PHE A 1 101 ? -7.838 8.946 8.019 1.00 88.38 101 PHE A C 1
ATOM 747 O O . PHE A 1 101 ? -8.937 9.476 8.162 1.00 88.38 101 PHE A O 1
ATOM 754 N N . VAL A 1 102 ? -7.580 7.692 8.405 1.00 88.50 102 VAL A N 1
ATOM 755 C CA . VAL A 1 102 ? -8.555 6.832 9.092 1.00 88.50 102 VAL A CA 1
ATOM 756 C C . VAL A 1 102 ? -8.659 7.191 10.578 1.00 88.50 102 VAL A C 1
ATOM 758 O O . VAL A 1 102 ? -9.764 7.302 11.101 1.00 88.50 102 VAL A O 1
ATOM 761 N N . ALA A 1 103 ? -7.527 7.404 11.252 1.00 87.88 103 ALA A N 1
ATOM 762 C CA . ALA A 1 103 ? -7.452 7.714 12.678 1.00 87.88 103 ALA A CA 1
ATOM 763 C C . ALA A 1 103 ? -6.495 8.901 12.925 1.00 87.88 103 ALA A C 1
ATOM 765 O O . ALA A 1 103 ? -5.312 8.689 13.211 1.00 87.88 103 ALA A O 1
ATOM 766 N N . PRO A 1 104 ? -6.981 10.156 12.821 1.00 83.25 104 PRO A N 1
ATOM 767 C CA . PRO A 1 104 ? -6.134 11.344 12.915 1.00 83.25 104 PRO A CA 1
ATOM 768 C C . PRO A 1 104 ? -5.483 11.486 14.296 1.00 83.25 104 PRO A C 1
ATOM 770 O O . PRO A 1 104 ? -6.179 11.541 15.314 1.00 83.25 104 PRO A O 1
ATOM 773 N N . ARG A 1 105 ? -4.150 11.616 14.351 1.00 81.75 105 ARG A N 1
ATOM 774 C CA . ARG A 1 105 ? -3.404 11.916 15.588 1.00 81.75 105 ARG A CA 1
ATOM 775 C C . ARG A 1 105 ? -2.678 13.257 15.496 1.00 81.75 105 ARG A C 1
ATOM 777 O O . ARG A 1 105 ? -2.260 13.700 14.431 1.00 81.75 105 ARG A O 1
ATOM 784 N N . GLN A 1 106 ? -2.452 13.894 16.648 1.00 74.62 106 GLN A N 1
ATOM 785 C CA . GLN A 1 106 ? -1.727 15.174 16.732 1.00 74.62 106 GLN A CA 1
ATOM 786 C C . GLN A 1 106 ? -0.245 15.073 16.304 1.00 74.62 106 GLN A C 1
ATOM 788 O O . GLN A 1 106 ? 0.390 16.094 16.070 1.00 74.62 106 GLN A O 1
ATOM 793 N N . GLY A 1 107 ? 0.302 13.858 16.157 1.00 74.88 107 GLY A N 1
ATOM 794 C CA . GLY A 1 107 ? 1.720 13.629 15.872 1.00 74.88 107 GLY A CA 1
ATOM 795 C C . GLY A 1 107 ? 2.127 13.569 14.396 1.00 74.88 107 GLY A C 1
ATOM 796 O O . GLY A 1 107 ? 3.299 13.791 14.125 1.00 74.88 107 GLY A O 1
ATOM 797 N N . ARG A 1 108 ? 1.232 13.256 13.442 1.00 85.06 108 ARG A N 1
ATOM 798 C CA . ARG A 1 108 ? 1.508 13.076 11.987 1.00 85.06 108 ARG A CA 1
ATOM 799 C C . ARG A 1 108 ? 2.791 12.300 11.597 1.00 85.06 108 ARG A C 1
ATOM 801 O O . ARG A 1 108 ? 3.184 12.318 10.434 1.00 85.06 108 ARG A O 1
ATOM 808 N N . LEU A 1 109 ? 3.462 11.613 12.525 1.00 88.19 109 LEU A N 1
ATOM 809 C CA . LEU A 1 109 ? 4.755 10.957 12.288 1.00 88.19 109 LEU A CA 1
ATOM 810 C C . LEU A 1 109 ? 4.628 9.827 11.268 1.00 88.19 109 LEU A C 1
ATOM 812 O O . LEU A 1 109 ? 5.452 9.702 10.372 1.00 88.19 109 LEU A O 1
ATOM 816 N N . THR A 1 110 ? 3.566 9.040 11.370 1.00 85.31 110 THR A N 1
ATOM 817 C CA . THR A 1 110 ? 3.204 7.977 10.424 1.00 85.31 110 THR A CA 1
ATOM 818 C C . THR A 1 110 ? 2.920 8.515 9.027 1.00 85.31 110 THR A C 1
ATOM 820 O O . THR A 1 110 ? 3.353 7.898 8.060 1.00 85.31 110 THR A O 1
ATOM 823 N N . LEU A 1 111 ? 2.302 9.696 8.892 1.00 88.94 111 LEU A N 1
ATOM 824 C CA . LEU A 1 111 ? 2.149 10.355 7.591 1.00 88.94 111 LEU A CA 1
ATOM 825 C C . LEU A 1 111 ? 3.514 10.665 6.972 1.00 88.94 111 LEU A C 1
ATOM 827 O O . LEU A 1 111 ? 3.730 10.367 5.802 1.00 88.94 111 LEU A O 1
ATOM 831 N N . TRP A 1 112 ? 4.436 11.241 7.748 1.00 91.00 112 TRP A N 1
ATOM 832 C CA . TRP A 1 112 ? 5.777 11.575 7.260 1.00 91.00 112 TRP A CA 1
ATOM 833 C C . TRP A 1 112 ? 6.605 10.335 6.929 1.00 91.00 112 TRP A C 1
ATOM 835 O O . TRP A 1 112 ? 7.240 10.302 5.879 1.00 91.00 112 TRP A O 1
ATOM 845 N N . LEU A 1 113 ? 6.562 9.302 7.774 1.00 90.12 113 LEU A N 1
ATOM 846 C CA . LEU A 1 113 ? 7.234 8.025 7.519 1.00 90.12 113 LEU A CA 1
ATOM 847 C C . LEU A 1 113 ? 6.668 7.335 6.275 1.00 90.12 113 LEU A C 1
ATOM 849 O O . LEU A 1 113 ? 7.431 6.886 5.422 1.00 90.12 113 LEU A O 1
ATOM 853 N N . GLY A 1 114 ? 5.341 7.303 6.142 1.00 88.00 114 GLY A N 1
ATOM 854 C CA . GLY A 1 114 ? 4.666 6.769 4.965 1.00 88.00 114 GLY A CA 1
ATOM 855 C C . GLY A 1 114 ? 5.031 7.551 3.705 1.00 88.00 114 GLY A C 1
ATOM 856 O O . GLY A 1 114 ? 5.456 6.959 2.719 1.00 88.00 114 GLY A O 1
ATOM 857 N N . ALA A 1 115 ? 4.966 8.883 3.747 1.00 89.25 115 ALA A N 1
ATOM 858 C CA . ALA A 1 115 ? 5.334 9.743 2.625 1.00 89.25 115 ALA A CA 1
ATOM 859 C C . ALA A 1 115 ? 6.811 9.595 2.224 1.00 89.25 115 ALA A C 1
ATOM 861 O O . ALA A 1 115 ? 7.112 9.540 1.032 1.00 89.25 115 ALA A O 1
ATOM 862 N N . ALA A 1 116 ? 7.725 9.483 3.193 1.00 91.31 116 ALA A N 1
ATOM 863 C CA . ALA A 1 116 ? 9.141 9.243 2.932 1.00 91.31 116 ALA A CA 1
ATOM 864 C C . ALA A 1 116 ? 9.368 7.879 2.263 1.00 91.31 116 ALA A C 1
ATOM 866 O O . ALA A 1 116 ? 10.100 7.797 1.278 1.00 91.31 116 ALA A O 1
ATOM 867 N N . ALA A 1 117 ? 8.695 6.827 2.740 1.00 89.75 117 ALA A N 1
ATOM 868 C CA . ALA A 1 117 ? 8.752 5.501 2.128 1.00 89.75 117 ALA A CA 1
ATOM 869 C C . ALA A 1 117 ? 8.196 5.503 0.695 1.00 89.75 117 ALA A C 1
ATOM 871 O O . ALA A 1 117 ? 8.802 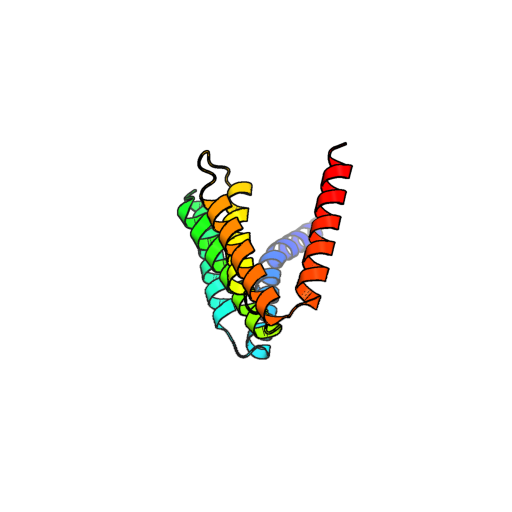4.910 -0.197 1.00 89.75 117 ALA A O 1
ATOM 872 N N . VAL A 1 118 ? 7.098 6.226 0.447 1.00 91.00 118 VAL A N 1
ATOM 873 C CA . VAL A 1 118 ? 6.545 6.404 -0.904 1.00 91.00 118 VAL A CA 1
ATOM 874 C C . VAL A 1 118 ? 7.528 7.130 -1.809 1.00 91.00 118 VAL A C 1
ATOM 876 O O . VAL A 1 118 ? 7.807 6.648 -2.902 1.00 91.00 118 VAL A O 1
ATOM 879 N N . ALA A 1 119 ? 8.081 8.257 -1.360 1.00 89.56 119 ALA A N 1
ATOM 880 C CA . ALA A 1 119 ? 9.050 9.017 -2.140 1.00 89.56 119 ALA A CA 1
ATOM 881 C C . ALA A 1 119 ? 10.270 8.160 -2.506 1.00 89.56 119 ALA A C 1
ATOM 883 O O . ALA A 1 119 ? 10.717 8.187 -3.651 1.00 89.56 119 ALA A O 1
ATOM 884 N N . LEU A 1 120 ? 10.762 7.355 -1.561 1.00 89.94 120 LEU A N 1
ATOM 885 C CA . LEU A 1 120 ? 11.890 6.457 -1.782 1.00 89.94 120 LEU A CA 1
ATOM 886 C C . LEU A 1 120 ? 11.534 5.334 -2.763 1.00 89.94 120 LEU A C 1
ATOM 888 O O . LEU A 1 120 ? 12.280 5.102 -3.708 1.00 89.94 120 LEU A O 1
ATOM 892 N N . GLY A 1 121 ? 10.384 4.679 -2.596 1.00 86.81 121 GLY A N 1
ATOM 893 C CA . GLY A 1 121 ? 9.939 3.633 -3.518 1.00 86.81 121 GLY A CA 1
ATOM 894 C C . GLY A 1 121 ? 9.736 4.149 -4.947 1.00 86.81 121 GLY A C 1
ATOM 895 O O . GLY A 1 121 ? 10.161 3.497 -5.897 1.00 86.81 121 GLY A O 1
ATOM 896 N N . VAL A 1 122 ? 9.165 5.349 -5.108 1.00 86.50 122 VAL A N 1
ATOM 897 C CA . VAL A 1 122 ? 9.041 6.002 -6.422 1.00 86.50 122 VAL A CA 1
ATOM 898 C C . VAL A 1 122 ? 10.421 6.317 -6.996 1.00 86.50 122 VAL A C 1
ATOM 900 O O . VAL A 1 122 ? 10.664 6.042 -8.166 1.00 86.50 122 VAL A O 1
ATOM 903 N N . ALA A 1 123 ? 11.338 6.860 -6.189 1.00 87.56 123 ALA A N 1
ATOM 904 C CA . ALA A 1 123 ? 12.690 7.178 -6.641 1.00 87.56 123 ALA A CA 1
ATOM 905 C C . ALA A 1 123 ? 13.455 5.930 -7.111 1.00 87.56 123 ALA A C 1
ATOM 907 O O . ALA A 1 123 ? 14.130 5.998 -8.136 1.00 87.56 123 ALA A O 1
ATOM 908 N N . LEU A 1 124 ? 13.314 4.796 -6.415 1.00 87.19 124 LEU A N 1
ATOM 909 C CA . LEU A 1 124 ? 13.900 3.518 -6.835 1.00 87.19 124 LEU A CA 1
ATOM 910 C C . LEU A 1 124 ? 13.321 3.043 -8.173 1.00 87.19 124 LEU A C 1
ATOM 912 O O . LEU A 1 124 ? 14.082 2.721 -9.083 1.00 87.19 124 LEU A O 1
ATOM 916 N N . GLY A 1 125 ? 11.996 3.079 -8.329 1.00 84.25 125 GLY A N 1
ATOM 917 C CA . GLY A 1 125 ? 11.354 2.680 -9.583 1.00 84.25 125 GLY A CA 1
ATOM 918 C C . GLY A 1 125 ? 11.731 3.574 -10.763 1.00 84.25 125 GLY A C 1
ATOM 919 O O . GLY A 1 125 ? 11.943 3.091 -11.873 1.00 84.25 125 GLY A O 1
ATOM 920 N N . LEU A 1 126 ? 11.881 4.881 -10.530 1.00 84.56 126 LEU A N 1
ATOM 921 C CA . LEU A 1 126 ? 12.349 5.823 -11.550 1.00 84.56 126 LEU A CA 1
ATOM 922 C C . LEU A 1 126 ? 13.835 5.652 -11.878 1.00 84.56 126 LEU A C 1
ATOM 924 O O . LEU A 1 126 ? 14.226 5.851 -13.029 1.00 84.56 126 LEU A O 1
ATOM 928 N N . ALA A 1 127 ? 14.662 5.290 -10.895 1.00 85.88 127 ALA A N 1
ATOM 929 C CA . ALA A 1 127 ? 16.081 5.035 -11.113 1.00 85.88 127 ALA A CA 1
ATOM 930 C C . ALA A 1 127 ? 16.302 3.849 -12.064 1.00 85.88 127 ALA A C 1
ATOM 932 O O . ALA A 1 127 ? 17.161 3.934 -12.940 1.00 85.88 127 ALA A O 1
ATOM 933 N N . GLU A 1 128 ? 15.497 2.790 -11.953 1.00 85.94 128 GLU A N 1
ATOM 934 C CA . GLU A 1 128 ? 15.572 1.650 -12.876 1.00 85.94 128 GLU A CA 1
ATOM 935 C C . GLU A 1 128 ? 14.903 1.904 -14.231 1.00 85.94 128 GLU A C 1
ATOM 937 O O . GLU A 1 128 ? 15.401 1.451 -15.260 1.00 85.94 128 GLU A O 1
ATOM 942 N N . ALA A 1 129 ? 13.799 2.656 -14.267 1.00 82.31 129 ALA A N 1
ATOM 943 C CA . ALA A 1 129 ? 13.062 2.921 -15.505 1.00 82.31 129 ALA A CA 1
ATOM 944 C C . ALA A 1 129 ? 13.773 3.908 -16.463 1.00 82.31 129 ALA A C 1
ATOM 946 O O . ALA A 1 129 ? 13.390 4.034 -17.631 1.00 82.31 129 ALA A O 1
ATOM 947 N N . GLY A 1 130 ? 14.815 4.599 -15.991 1.00 82.75 130 GLY A N 1
ATOM 948 C CA . GLY A 1 130 ? 15.662 5.483 -16.791 1.00 82.75 130 GLY A CA 1
ATOM 949 C C . GLY A 1 130 ? 15.100 6.894 -17.013 1.00 82.75 130 GLY A C 1
ATOM 950 O O . GLY A 1 130 ? 14.042 7.281 -16.520 1.00 82.75 130 GLY A O 1
ATOM 951 N N . GLU A 1 131 ? 15.830 7.708 -17.781 1.00 83.88 131 GLU A N 1
ATOM 952 C CA . GLU A 1 131 ? 15.616 9.163 -17.889 1.00 83.88 131 GLU A CA 1
ATOM 953 C C . GLU A 1 131 ? 14.225 9.562 -18.419 1.00 83.88 131 GLU A C 1
ATOM 955 O O . GLU A 1 131 ? 13.641 10.557 -17.990 1.00 83.88 131 GLU A O 1
ATOM 960 N N . ARG A 1 132 ? 13.633 8.756 -19.310 1.00 81.75 132 ARG A N 1
ATOM 961 C CA . ARG A 1 132 ? 12.279 9.010 -19.839 1.00 81.75 132 ARG A CA 1
ATOM 962 C C . ARG A 1 132 ? 11.201 8.914 -18.756 1.00 81.75 132 ARG A C 1
ATOM 964 O O . ARG A 1 132 ? 10.219 9.653 -18.813 1.00 81.75 132 ARG A O 1
ATOM 971 N N . ALA A 1 133 ? 11.383 8.037 -17.771 1.00 79.81 133 ALA A N 1
ATOM 972 C CA . ALA A 1 133 ? 10.435 7.874 -16.677 1.00 79.81 133 ALA A CA 1
ATOM 973 C C . ALA A 1 133 ? 10.429 9.095 -15.747 1.00 79.81 133 ALA A C 1
ATOM 975 O O . ALA A 1 133 ? 9.362 9.518 -15.303 1.00 79.81 133 ALA A O 1
ATOM 976 N N . TRP A 1 134 ? 11.590 9.722 -15.528 1.00 81.31 134 TRP A N 1
ATOM 977 C CA . TRP A 1 134 ? 11.702 10.960 -14.752 1.00 81.31 134 TRP A CA 1
ATOM 978 C C . TRP A 1 134 ? 10.890 12.104 -15.357 1.00 81.31 134 TRP A C 1
ATOM 980 O O . TRP A 1 134 ? 10.144 12.775 -14.644 1.00 81.31 134 TRP A O 1
ATOM 990 N N . TRP A 1 135 ? 10.964 12.290 -16.677 1.00 82.00 135 TRP A N 1
ATOM 991 C CA . TRP A 1 135 ? 10.176 13.316 -17.364 1.00 82.00 135 TRP A CA 1
ATOM 992 C C . TRP A 1 135 ? 8.671 13.076 -17.242 1.00 82.00 135 TRP A C 1
ATOM 994 O O . TRP A 1 135 ? 7.925 14.010 -16.942 1.00 82.00 135 TRP A O 1
ATOM 1004 N N . LEU A 1 136 ? 8.225 11.829 -17.413 1.00 84.56 136 LEU A N 1
ATOM 1005 C CA . LEU A 1 136 ? 6.818 11.464 -17.237 1.00 84.56 136 LEU A CA 1
ATOM 1006 C C . LEU A 1 136 ? 6.350 11.687 -15.794 1.00 84.56 136 LEU A C 1
ATOM 1008 O O . LEU A 1 136 ? 5.271 12.240 -15.588 1.00 84.56 136 LEU A O 1
ATOM 1012 N N . ALA A 1 137 ? 7.164 11.328 -14.801 1.00 81.56 137 ALA A N 1
ATOM 1013 C CA . ALA A 1 137 ? 6.847 11.551 -13.393 1.00 81.56 137 ALA A CA 1
ATOM 1014 C C . ALA A 1 137 ? 6.713 13.044 -13.062 1.00 81.56 137 ALA A C 1
ATOM 1016 O O . ALA A 1 137 ? 5.736 13.445 -12.428 1.00 81.56 137 ALA A O 1
ATOM 1017 N N . CYS A 1 138 ? 7.638 13.879 -13.545 1.00 83.88 138 CYS A N 1
ATOM 1018 C CA . CYS A 1 138 ? 7.557 15.334 -13.400 1.00 83.88 138 CYS A CA 1
ATOM 1019 C C . CYS A 1 138 ? 6.289 15.902 -14.050 1.00 83.88 138 CYS A C 1
ATOM 1021 O O . CYS A 1 138 ? 5.631 16.765 -13.468 1.00 83.88 138 CYS A O 1
ATOM 1023 N N . LEU A 1 139 ? 5.915 15.396 -15.228 1.00 87.00 139 LEU A N 1
ATOM 1024 C CA . LEU A 1 139 ? 4.720 15.833 -15.947 1.00 87.00 139 LEU A CA 1
ATOM 1025 C C . LEU A 1 139 ? 3.441 15.446 -15.189 1.00 87.00 139 LEU A C 1
ATOM 1027 O O . LEU A 1 139 ? 2.568 16.290 -14.987 1.00 87.00 139 LEU A O 1
ATOM 1031 N N . ILE A 1 140 ? 3.360 14.214 -14.677 1.00 86.44 140 ILE A N 1
ATOM 1032 C CA . ILE A 1 140 ? 2.240 13.753 -13.841 1.00 86.44 140 ILE A CA 1
ATOM 1033 C C . ILE A 1 140 ? 2.141 14.586 -12.558 1.00 86.44 140 ILE A C 1
ATOM 1035 O O . ILE A 1 140 ? 1.049 15.031 -12.198 1.00 86.44 140 ILE A O 1
ATOM 1039 N N . ALA A 1 141 ? 3.267 14.843 -11.887 1.00 85.31 141 ALA A N 1
ATOM 1040 C CA . ALA A 1 141 ? 3.306 15.664 -10.680 1.00 85.31 141 ALA A CA 1
ATOM 1041 C C . ALA A 1 141 ? 2.836 17.104 -10.954 1.00 85.31 141 ALA A C 1
ATOM 1043 O O . ALA A 1 141 ? 2.032 17.647 -10.192 1.00 85.31 141 ALA A O 1
ATOM 1044 N N . ALA A 1 142 ? 3.272 17.701 -12.068 1.00 83.62 142 ALA A N 1
ATOM 1045 C CA . ALA A 1 142 ? 2.843 19.032 -12.488 1.00 83.62 142 ALA A CA 1
ATOM 1046 C C . ALA A 1 142 ? 1.338 19.078 -12.805 1.00 83.62 142 ALA A C 1
ATOM 1048 O O . ALA A 1 142 ? 0.639 19.971 -12.322 1.00 83.62 142 ALA A O 1
ATOM 1049 N N . CYS A 1 143 ? 0.813 18.097 -13.547 1.00 87.88 143 CYS A N 1
ATOM 1050 C CA . CYS A 1 143 ? -0.618 17.994 -13.845 1.00 87.88 143 CYS A CA 1
ATOM 1051 C C . CYS A 1 143 ? -1.461 17.800 -12.578 1.00 87.88 143 CYS A C 1
ATOM 1053 O O . CYS A 1 143 ? -2.479 18.473 -12.408 1.00 87.88 143 CYS A O 1
ATOM 1055 N N . GLY A 1 144 ? -1.028 16.928 -11.663 1.00 84.12 144 GLY A N 1
ATOM 1056 C CA . GLY A 1 144 ? -1.701 16.711 -10.381 1.00 84.12 144 GLY A CA 1
ATOM 1057 C C . GLY A 1 144 ? -1.710 17.968 -9.508 1.00 84.12 144 GLY A C 1
ATOM 1058 O O . GLY A 1 144 ? -2.748 18.331 -8.948 1.00 84.12 144 GLY A O 1
ATOM 1059 N N . GLY A 1 145 ? -0.580 18.680 -9.445 1.00 83.31 145 GLY A N 1
ATOM 1060 C CA . GLY A 1 145 ? -0.465 19.960 -8.747 1.00 83.31 145 GLY A CA 1
ATOM 1061 C C . GLY A 1 145 ? -1.371 21.039 -9.342 1.00 83.31 145 GLY A C 1
ATOM 1062 O O . GLY A 1 145 ? -2.090 21.711 -8.601 1.00 83.31 145 GLY A O 1
ATOM 1063 N N . ALA A 1 146 ? -1.401 21.162 -10.671 1.00 84.56 146 ALA A N 1
ATOM 1064 C CA . ALA A 1 146 ? -2.275 22.101 -11.372 1.00 84.56 146 ALA A CA 1
ATOM 1065 C C . ALA A 1 146 ? -3.760 21.795 -11.126 1.00 84.56 146 ALA A C 1
ATOM 1067 O O . ALA A 1 146 ? -4.532 22.701 -10.814 1.00 84.56 146 ALA A O 1
ATOM 1068 N N . TYR A 1 147 ? -4.158 20.521 -11.182 1.00 90.19 147 TYR A N 1
ATOM 1069 C CA . TYR A 1 147 ? -5.526 20.096 -10.884 1.00 90.19 147 TYR A CA 1
ATOM 1070 C C . TYR A 1 147 ? -5.939 20.437 -9.445 1.00 90.19 147 TYR A C 1
ATOM 1072 O O . TYR A 1 147 ? -7.009 21.004 -9.215 1.00 90.19 147 TYR A O 1
ATOM 1080 N N . LEU A 1 148 ? -5.073 20.157 -8.466 1.00 86.44 148 LEU A N 1
ATOM 1081 C CA . LEU A 1 148 ? -5.327 20.506 -7.067 1.00 86.44 148 LEU A CA 1
ATOM 1082 C C . LEU A 1 148 ? -5.395 22.022 -6.847 1.00 86.44 148 LEU A C 1
ATOM 1084 O O . LEU A 1 148 ? -6.217 22.479 -6.053 1.00 86.44 148 LEU A O 1
ATOM 1088 N N . ALA A 1 149 ? -4.562 22.799 -7.541 1.00 85.38 149 ALA A N 1
ATOM 1089 C CA . ALA A 1 149 ? -4.584 24.257 -7.475 1.00 85.38 149 ALA A CA 1
ATOM 1090 C C . ALA A 1 149 ? -5.876 24.841 -8.068 1.00 85.38 149 ALA A C 1
ATOM 1092 O O . ALA A 1 149 ? -6.444 25.763 -7.486 1.00 85.38 149 ALA A O 1
ATOM 1093 N N . LEU A 1 150 ? -6.367 24.278 -9.177 1.00 89.38 150 LEU A N 1
ATOM 1094 C CA . LEU A 1 150 ? -7.639 24.669 -9.790 1.00 89.38 150 LEU A CA 1
ATOM 1095 C C . LEU A 1 150 ? -8.837 24.323 -8.903 1.00 89.38 150 LEU A C 1
ATOM 1097 O O . LEU A 1 150 ? -9.756 25.121 -8.802 1.00 89.38 150 LEU A O 1
ATOM 1101 N N . ARG A 1 151 ? -8.812 23.178 -8.211 1.00 88.12 151 ARG A N 1
ATOM 1102 C CA . ARG A 1 151 ? -9.899 22.757 -7.308 1.00 88.12 151 ARG A CA 1
ATOM 1103 C C . ARG A 1 151 ? -9.971 23.565 -6.003 1.00 88.12 151 ARG A C 1
ATOM 1105 O O . ARG A 1 151 ? -10.962 23.477 -5.286 1.00 88.12 151 ARG A O 1
ATOM 1112 N N . ARG A 1 152 ? -8.896 24.274 -5.645 1.00 77.56 152 ARG A N 1
ATOM 1113 C CA . ARG A 1 152 ? -8.813 25.121 -4.441 1.00 77.5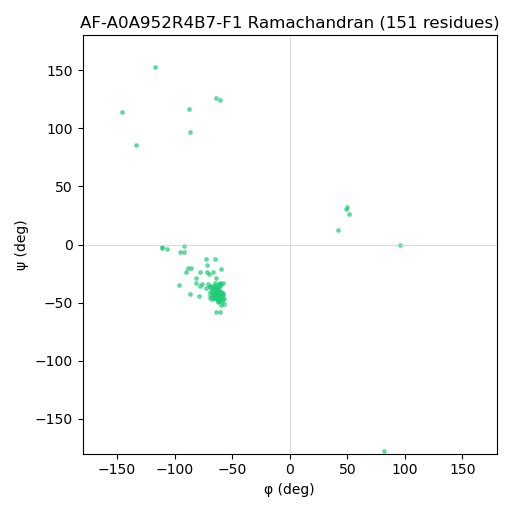6 152 ARG A CA 1
ATOM 1114 C C . ARG A 1 152 ? -9.203 26.581 -4.692 1.00 77.56 152 ARG A C 1
ATOM 1116 O O . ARG A 1 152 ? -9.231 27.344 -3.729 1.00 77.56 152 ARG A O 1
ATOM 1123 N N . ARG A 1 153 ? -9.437 26.965 -5.947 1.00 59.31 153 ARG A N 1
ATOM 1124 C CA . ARG A 1 153 ? -10.028 28.253 -6.324 1.00 59.31 153 ARG A CA 1
ATOM 1125 C C . ARG A 1 153 ? -11.535 28.106 -6.459 1.00 59.31 153 ARG A C 1
ATOM 1127 O O . ARG A 1 153 ? -12.212 29.106 -6.153 1.00 59.31 153 ARG A O 1
#

Radius of gyration: 20.4 Å; Cα contacts (8 Å, |Δi|>4): 164; chains: 1; bounding box: 66×48×40 Å

Sequence (153 aa):
MTSAQDTTTSVLEQLRRPLSVIVILVVLLLAADLLNSYAWLWVGLAGAVGIFLHARYDSYALLVAGAFLTGSAVGILLEATFNFTGAYLTSAGTAIAMTEFVAPRQGRLTLWLGAAAVALGVALGLAEAGERAWWLACLIAACGGAYLALRRR